Protein AF-A0A3C0VVT6-F1 (afdb_monomer)

Foldseek 3Di:
DVVVLPLDDDQDDPDDPNSVVVVVVVVVVCVVCPPNDDRSDDD

Structure (mmCIF, N/CA/C/O backbone):
data_AF-A0A3C0VVT6-F1
#
_entry.id   AF-A0A3C0VVT6-F1
#
loop_
_atom_site.group_PDB
_atom_site.id
_atom_site.type_symbol
_atom_site.label_atom_id
_atom_site.label_alt_id
_atom_site.label_comp_id
_atom_site.label_asym_id
_atom_site.label_entity_id
_atom_site.label_seq_id
_atom_site.pdbx_PDB_ins_code
_atom_site.Cartn_x
_atom_site.Cartn_y
_atom_site.Cartn_z
_atom_site.occupancy
_atom_site.B_iso_or_equiv
_atom_site.auth_seq_id
_atom_site.auth_comp_id
_atom_site.auth_asym_id
_atom_site.auth_atom_id
_atom_site.pdbx_PDB_model_num
ATOM 1 N N . ALA A 1 1 ? 1.538 9.349 -0.682 1.00 87.94 1 ALA A N 1
ATOM 2 C CA . ALA A 1 1 ? 0.336 8.595 -1.087 1.00 87.94 1 ALA A CA 1
ATOM 3 C C . ALA A 1 1 ? -0.542 8.282 0.117 1.00 87.94 1 ALA A C 1
ATOM 5 O O . ALA A 1 1 ? -1.657 8.774 0.132 1.00 87.94 1 ALA A O 1
ATOM 6 N N . VAL A 1 2 ? -0.044 7.554 1.130 1.00 95.50 2 VAL A N 1
ATOM 7 C CA . VAL A 1 2 ? -0.835 7.215 2.333 1.00 95.50 2 VAL A CA 1
ATOM 8 C C . VAL A 1 2 ? -1.253 8.461 3.123 1.00 95.50 2 VAL A C 1
ATOM 10 O O . VAL A 1 2 ? -2.438 8.705 3.262 1.00 95.50 2 VAL A O 1
ATOM 13 N N . ALA A 1 3 ? -0.306 9.316 3.536 1.00 95.88 3 ALA A N 1
ATOM 14 C CA . ALA A 1 3 ? -0.608 10.511 4.343 1.00 95.88 3 ALA A CA 1
ATOM 15 C C . ALA A 1 3 ? -1.591 11.503 3.686 1.00 95.88 3 ALA A C 1
ATOM 17 O O . ALA A 1 3 ? -2.227 12.293 4.369 1.00 95.88 3 ALA A O 1
ATOM 18 N N . THR A 1 4 ? -1.706 11.471 2.358 1.00 95.75 4 THR A N 1
ATOM 19 C CA . THR A 1 4 ? -2.597 12.341 1.579 1.00 95.75 4 THR A CA 1
ATOM 20 C C . THR A 1 4 ? -3.835 11.607 1.065 1.00 95.75 4 THR A C 1
ATOM 22 O O . THR A 1 4 ? -4.552 12.168 0.246 1.00 95.75 4 THR A O 1
ATOM 25 N N . ASN A 1 5 ? -4.046 10.342 1.454 1.00 93.38 5 ASN A N 1
ATOM 26 C CA . ASN A 1 5 ? -5.118 9.474 0.954 1.00 93.38 5 ASN A CA 1
ATOM 27 C C . ASN A 1 5 ? -5.265 9.500 -0.581 1.00 93.38 5 ASN A C 1
ATOM 29 O O . ASN A 1 5 ? -6.364 9.541 -1.119 1.00 93.38 5 ASN A O 1
ATOM 33 N N . ALA A 1 6 ? -4.139 9.479 -1.305 1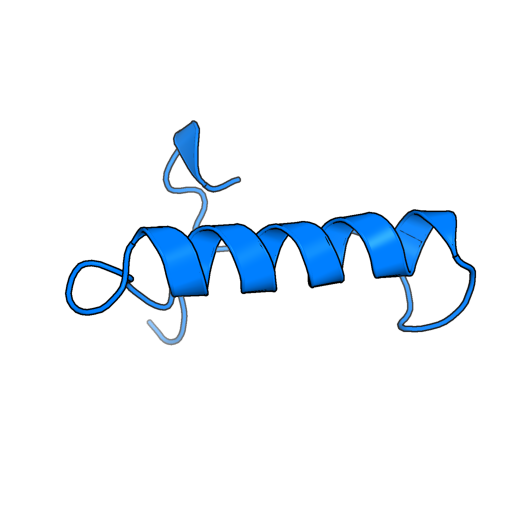.00 93.50 6 ALA A N 1
ATOM 34 C CA . ALA A 1 6 ? -4.123 9.686 -2.759 1.00 93.50 6 ALA A CA 1
ATOM 35 C C . ALA A 1 6 ? -4.765 8.544 -3.574 1.00 93.50 6 ALA A C 1
ATOM 37 O O . ALA A 1 6 ? -4.965 8.697 -4.775 1.00 93.50 6 ALA A O 1
ATOM 38 N N . GLY A 1 7 ? -5.004 7.375 -2.967 1.00 92.94 7 GLY A N 1
ATOM 39 C CA . GLY A 1 7 ? -5.582 6.186 -3.614 1.00 92.94 7 GLY A CA 1
ATOM 40 C C . GLY A 1 7 ? -4.667 5.470 -4.617 1.00 92.94 7 GLY A C 1
ATOM 41 O O . GLY A 1 7 ? -4.767 4.259 -4.784 1.00 92.94 7 GLY A O 1
ATOM 42 N N . GLN A 1 8 ? -3.731 6.180 -5.252 1.00 93.69 8 GLN A N 1
ATOM 43 C CA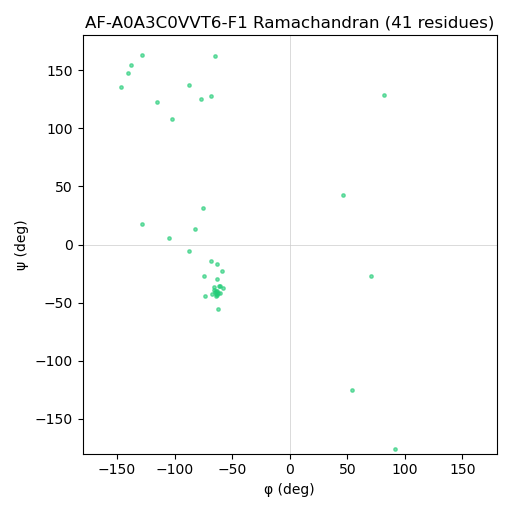 . GLN A 1 8 ? -2.809 5.631 -6.246 1.00 93.69 8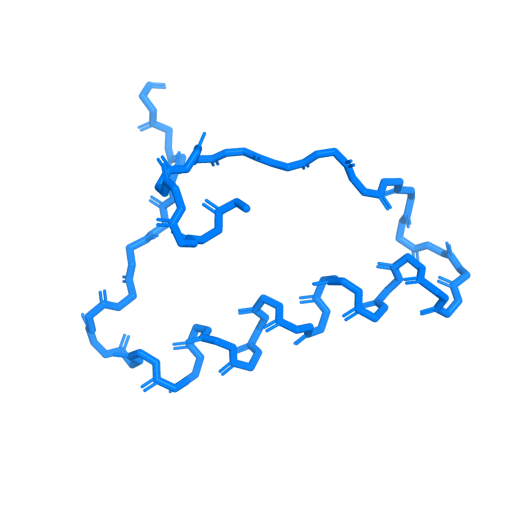 GLN A CA 1
ATOM 44 C C . GLN A 1 8 ? -1.386 6.170 -6.055 1.00 93.69 8 GLN A C 1
ATOM 46 O O . GLN A 1 8 ? -1.157 7.256 -5.517 1.00 93.69 8 GLN A O 1
ATOM 51 N N . ILE A 1 9 ? -0.402 5.397 -6.512 1.00 93.06 9 ILE A N 1
ATOM 52 C CA . ILE A 1 9 ? 1.003 5.801 -6.565 1.00 93.06 9 ILE A CA 1
ATOM 53 C C . ILE A 1 9 ? 1.665 5.165 -7.785 1.00 93.06 9 ILE A C 1
ATOM 55 O O . ILE A 1 9 ? 1.509 3.975 -8.044 1.00 93.06 9 ILE A O 1
ATOM 59 N N . LYS A 1 10 ? 2.451 5.948 -8.526 1.00 93.12 10 LYS A N 1
ATOM 60 C CA . LYS A 1 10 ? 3.315 5.435 -9.592 1.00 93.12 10 LYS A CA 1
ATOM 61 C C . LYS A 1 10 ? 4.750 5.387 -9.082 1.00 93.12 10 LYS A C 1
ATOM 63 O O . LYS A 1 10 ? 5.379 6.427 -8.928 1.00 93.12 10 LYS A O 1
ATOM 68 N N . THR A 1 11 ? 5.268 4.185 -8.828 1.00 92.31 11 THR A N 1
ATOM 69 C CA . THR A 1 11 ? 6.626 3.996 -8.278 1.00 92.31 11 THR A CA 1
ATOM 70 C C . THR A 1 11 ? 7.503 3.015 -9.073 1.00 92.31 11 THR A C 1
ATOM 72 O O . THR A 1 11 ? 8.542 2.563 -8.596 1.00 92.31 11 THR A O 1
ATOM 75 N N . GLY A 1 12 ? 7.129 2.730 -10.325 1.00 92.00 12 GLY A N 1
ATOM 76 C CA . GLY A 1 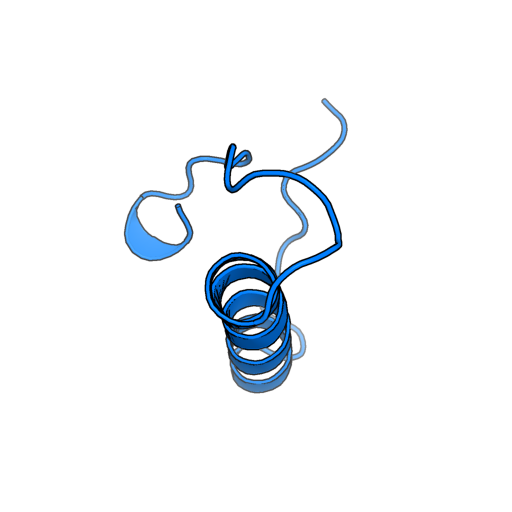12 ? 7.924 1.940 -11.271 1.00 92.00 12 GLY A CA 1
ATOM 77 C C . GLY A 1 12 ? 7.637 0.433 -11.254 1.00 92.00 12 GLY A C 1
ATOM 78 O O . GLY A 1 12 ? 6.723 -0.034 -10.579 1.00 92.00 12 GLY A O 1
ATOM 79 N N . SER A 1 13 ? 8.405 -0.317 -12.054 1.00 90.25 13 SER A N 1
ATOM 80 C CA . SER A 1 13 ? 8.271 -1.774 -12.218 1.00 90.25 13 SER A CA 1
ATOM 81 C C . SER A 1 13 ? 8.583 -2.553 -10.935 1.00 90.25 13 SER A C 1
ATOM 83 O O . SER A 1 13 ? 9.284 -2.058 -10.054 1.00 90.25 13 SER A O 1
ATOM 85 N N . LEU A 1 14 ? 8.146 -3.815 -10.874 1.00 89.56 14 LEU A N 1
ATOM 86 C CA . LEU A 1 14 ? 8.405 -4.764 -9.777 1.00 89.56 14 LEU A CA 1
ATOM 87 C C . LEU A 1 14 ? 9.842 -5.324 -9.782 1.00 89.56 14 LEU A C 1
ATOM 89 O O . LEU A 1 14 ? 10.097 -6.468 -9.424 1.00 89.56 14 LEU A O 1
ATOM 93 N N . SER A 1 15 ? 10.802 -4.529 -10.241 1.00 85.38 15 SER A N 1
ATOM 94 C CA . SER A 1 15 ? 12.204 -4.918 -10.370 1.00 85.38 15 SER A CA 1
ATOM 95 C C . SER A 1 15 ? 13.064 -3.731 -9.965 1.00 85.38 15 SER A C 1
ATOM 97 O O . SER A 1 15 ? 12.692 -2.594 -10.260 1.00 85.38 15 SER A 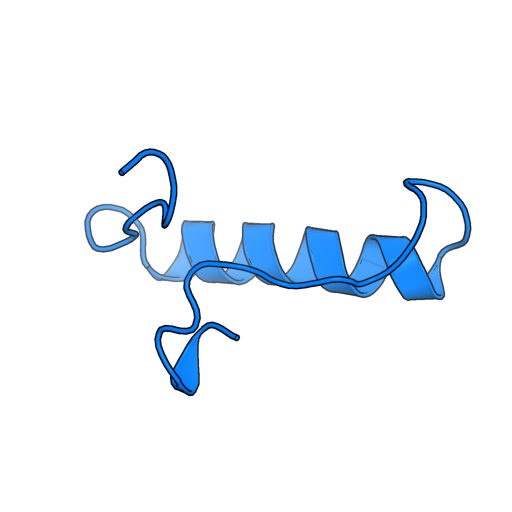O 1
ATOM 99 N N . ARG A 1 16 ? 14.239 -4.007 -9.383 1.00 89.62 16 ARG A N 1
ATOM 100 C CA . ARG A 1 16 ? 15.177 -3.048 -8.757 1.00 89.62 16 ARG A CA 1
ATOM 101 C C . ARG A 1 16 ? 14.781 -2.669 -7.324 1.00 89.62 16 ARG A C 1
ATOM 103 O O . ARG A 1 16 ? 13.668 -2.214 -7.075 1.00 89.62 16 ARG A O 1
ATOM 110 N N . SER A 1 17 ? 15.751 -2.788 -6.417 1.00 89.50 17 SER A N 1
ATOM 111 C CA . SER A 1 17 ? 15.557 -2.694 -4.965 1.00 89.50 17 SER A CA 1
ATOM 112 C C . SER A 1 17 ? 14.940 -1.375 -4.489 1.00 89.50 17 SER A C 1
ATOM 114 O O . SER A 1 17 ? 14.095 -1.384 -3.600 1.00 89.50 17 SER A O 1
ATOM 116 N N . ASP A 1 18 ? 15.311 -0.249 -5.104 1.00 86.50 18 ASP A N 1
ATOM 117 C CA . ASP A 1 18 ? 14.783 1.079 -4.752 1.00 86.50 18 ASP A CA 1
ATOM 118 C C . ASP A 1 18 ? 13.263 1.192 -4.989 1.00 86.50 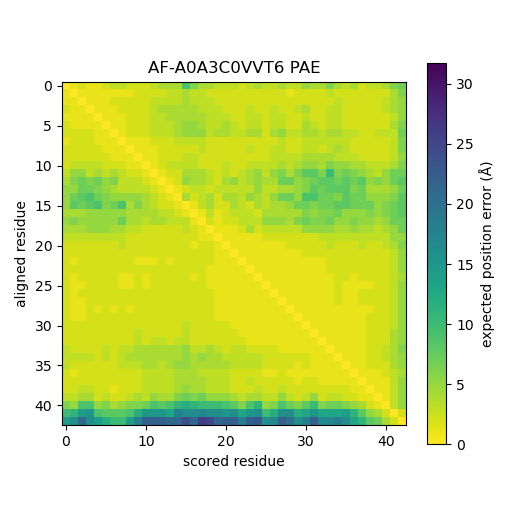18 ASP A C 1
ATOM 120 O O . ASP A 1 18 ? 12.515 1.692 -4.148 1.00 86.50 18 ASP A O 1
ATOM 124 N N . ARG A 1 19 ? 12.773 0.616 -6.094 1.00 90.81 19 ARG A N 1
ATOM 125 C CA . ARG A 1 19 ? 11.343 0.603 -6.436 1.00 90.81 19 ARG A CA 1
ATOM 126 C C . ARG A 1 19 ? 10.575 -0.365 -5.546 1.00 90.81 19 ARG A C 1
ATOM 128 O O . ARG A 1 19 ? 9.526 -0.014 -5.008 1.00 90.81 19 ARG A O 1
ATOM 135 N N . THR A 1 20 ? 11.122 -1.564 -5.335 1.00 93.81 20 THR A N 1
ATOM 136 C CA . THR A 1 20 ? 10.519 -2.562 -4.438 1.00 93.81 20 THR A CA 1
ATOM 137 C C . THR A 1 20 ? 10.470 -2.080 -2.991 1.00 93.81 20 THR A C 1
ATOM 139 O O . THR A 1 20 ? 9.529 -2.417 -2.283 1.00 93.81 20 THR A O 1
ATOM 142 N N . ALA A 1 21 ? 11.409 -1.233 -2.552 1.00 95.25 21 ALA A N 1
ATOM 143 C CA . ALA A 1 21 ? 11.383 -0.656 -1.209 1.00 95.25 21 ALA A CA 1
ATOM 144 C C . ALA A 1 21 ? 10.120 0.185 -0.956 1.00 95.25 21 ALA A C 1
ATOM 146 O O . ALA A 1 21 ? 9.569 0.133 0.142 1.00 95.25 21 ALA A O 1
ATOM 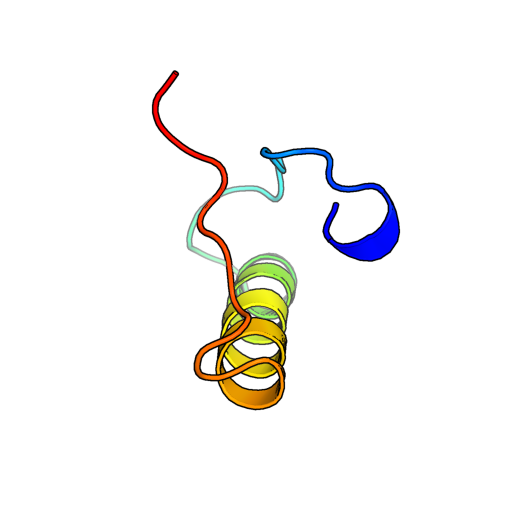147 N N . LYS A 1 22 ? 9.617 0.908 -1.968 1.00 93.06 22 LYS A N 1
ATOM 148 C CA . LYS A 1 22 ? 8.364 1.674 -1.856 1.00 93.06 22 LYS A CA 1
ATOM 149 C C . LYS A 1 22 ? 7.153 0.753 -1.705 1.00 93.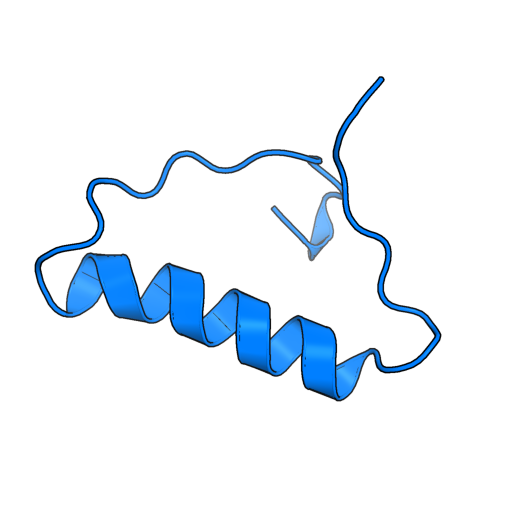06 22 LYS A C 1
ATOM 151 O O . LYS A 1 22 ? 6.327 1.008 -0.836 1.00 93.06 22 LYS A O 1
ATOM 156 N N . TYR A 1 23 ? 7.080 -0.337 -2.471 1.00 95.44 23 TYR A N 1
ATOM 157 C CA . TYR A 1 23 ? 6.027 -1.349 -2.312 1.00 95.44 23 TYR A CA 1
ATOM 158 C C . TYR A 1 23 ? 6.099 -2.050 -0.947 1.00 95.44 23 TYR A C 1
ATOM 160 O O . TYR A 1 23 ? 5.089 -2.152 -0.259 1.00 95.44 23 TYR A O 1
ATOM 168 N N . ASN A 1 24 ? 7.295 -2.439 -0.500 1.00 95.88 24 ASN A N 1
ATOM 169 C CA . ASN A 1 24 ? 7.496 -3.053 0.816 1.00 95.88 24 ASN A CA 1
ATOM 170 C C . ASN A 1 24 ? 7.095 -2.115 1.956 1.00 95.88 24 ASN A C 1
ATOM 172 O O . ASN A 1 24 ? 6.558 -2.563 2.964 1.00 95.88 24 ASN A O 1
ATOM 176 N N . GLN A 1 25 ? 7.329 -0.812 1.803 1.00 96.88 25 GLN A N 1
ATOM 177 C CA . GLN A 1 25 ? 6.884 0.159 2.793 1.00 96.88 25 GLN A CA 1
ATOM 178 C C . GLN A 1 25 ? 5.356 0.239 2.869 1.00 96.88 25 GLN A C 1
ATOM 180 O O . GLN A 1 25 ? 4.827 0.379 3.965 1.00 96.88 25 GLN A O 1
ATOM 185 N N . LEU A 1 26 ? 4.644 0.108 1.746 1.00 96.19 26 LEU A N 1
ATOM 186 C CA . LEU A 1 26 ? 3.180 0.037 1.763 1.00 96.19 26 LEU A CA 1
ATOM 187 C C . LEU A 1 26 ? 2.685 -1.213 2.497 1.00 96.19 26 LEU A C 1
ATOM 189 O O . LEU A 1 26 ? 1.749 -1.096 3.275 1.00 96.19 26 LEU A O 1
ATOM 193 N N . LEU A 1 27 ? 3.344 -2.364 2.316 1.00 97.00 27 LEU A N 1
ATOM 194 C CA . LEU A 1 27 ? 3.018 -3.587 3.063 1.00 97.00 27 LEU A CA 1
ATOM 195 C C . LEU A 1 27 ? 3.228 -3.410 4.573 1.00 97.00 27 LEU A C 1
ATOM 197 O O . LEU A 1 27 ? 2.387 -3.818 5.360 1.00 97.00 27 LEU A O 1
ATOM 201 N N . ARG A 1 28 ? 4.318 -2.757 4.994 1.00 98.25 28 ARG A N 1
ATOM 202 C CA . ARG A 1 28 ? 4.554 -2.472 6.422 1.00 98.25 28 ARG A CA 1
ATOM 203 C C . ARG A 1 28 ? 3.501 -1.534 7.006 1.00 98.25 28 ARG A C 1
ATOM 205 O O . ARG A 1 28 ? 3.042 -1.763 8.114 1.00 98.25 28 ARG A O 1
ATOM 212 N N . ILE A 1 29 ? 3.127 -0.493 6.262 1.00 97.44 29 ILE A N 1
ATOM 213 C CA . ILE A 1 29 ? 2.086 0.452 6.685 1.00 97.44 29 ILE A CA 1
ATOM 214 C C . ILE A 1 29 ? 0.726 -0.250 6.772 1.00 97.44 29 ILE A C 1
ATOM 216 O O . ILE A 1 29 ? -0.027 -0.007 7.706 1.00 97.44 29 ILE A O 1
ATOM 220 N N . GLU A 1 30 ? 0.404 -1.125 5.821 1.00 97.19 30 GLU A N 1
ATOM 221 C CA . GLU A 1 30 ? -0.829 -1.915 5.853 1.00 97.19 30 GLU A CA 1
ATOM 222 C C . GLU A 1 30 ? -0.865 -2.852 7.070 1.00 97.19 30 GLU A C 1
ATOM 224 O O . GLU A 1 30 ? -1.857 -2.861 7.796 1.00 97.19 30 GLU A O 1
ATOM 229 N N . GLN A 1 31 ? 0.250 -3.520 7.379 1.00 97.88 31 GLN A N 1
ATOM 230 C CA . GLN A 1 31 ? 0.398 -4.317 8.600 1.00 97.88 31 GLN A CA 1
ATOM 231 C C . GLN A 1 31 ? 0.250 -3.485 9.884 1.00 97.88 31 GLN A C 1
ATOM 233 O O . GLN A 1 31 ? -0.393 -3.939 10.827 1.00 97.88 31 GLN A O 1
ATOM 238 N N . GLU A 1 32 ? 0.823 -2.278 9.930 1.00 98.06 32 GLU A N 1
ATOM 239 C CA . GLU A 1 32 ? 0.724 -1.361 11.077 1.00 98.06 32 GLU A CA 1
ATOM 240 C C . GLU A 1 32 ? -0.711 -0.857 11.294 1.00 98.06 32 GLU A C 1
ATOM 242 O O . GLU A 1 32 ? -1.175 -0.756 12.429 1.00 98.06 32 GLU A O 1
ATOM 247 N N . LEU A 1 33 ? -1.437 -0.573 10.210 1.00 97.19 33 LEU A N 1
ATOM 248 C CA . LEU A 1 33 ? -2.830 -0.127 10.263 1.00 97.19 33 LEU A CA 1
ATOM 249 C C . LEU A 1 33 ? -3.807 -1.266 10.599 1.00 97.19 33 LEU A C 1
ATOM 251 O O . LEU A 1 33 ? -4.877 -1.007 11.162 1.00 97.19 33 LEU A O 1
ATOM 255 N N . GLY A 1 34 ? -3.462 -2.512 10.264 1.00 97.75 34 GLY A N 1
ATOM 256 C CA . GLY A 1 34 ? -4.270 -3.695 10.546 1.00 97.75 34 GLY A CA 1
ATOM 257 C C . GLY A 1 34 ? -5.696 -3.560 10.006 1.00 97.75 34 GLY A C 1
ATOM 258 O O . GLY A 1 34 ? -5.906 -3.252 8.836 1.00 97.75 34 GLY A O 1
ATOM 259 N N . ALA A 1 35 ? -6.695 -3.738 10.874 1.00 97.38 35 ALA A N 1
ATOM 260 C CA . ALA A 1 35 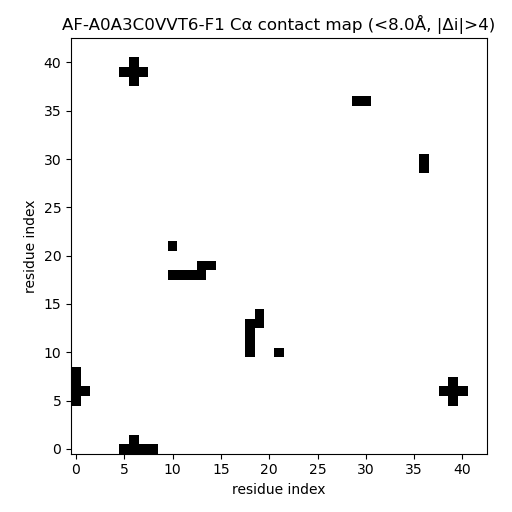? -8.109 -3.641 10.500 1.00 97.38 35 ALA A CA 1
ATOM 261 C C . ALA A 1 35 ? -8.542 -2.244 10.006 1.00 97.38 35 ALA A C 1
ATOM 263 O O . ALA A 1 35 ? -9.593 -2.123 9.381 1.00 97.38 35 ALA A O 1
ATOM 264 N N . ASN A 1 36 ? -7.749 -1.199 10.267 1.00 96.31 36 ASN A N 1
ATOM 265 C CA . ASN A 1 36 ? -8.028 0.160 9.799 1.00 96.31 36 ASN A CA 1
ATOM 266 C C . ASN A 1 36 ? -7.455 0.441 8.399 1.00 96.31 36 ASN A C 1
ATOM 268 O O . ASN A 1 36 ? -7.666 1.529 7.863 1.00 96.31 36 ASN A O 1
ATOM 272 N N . ALA A 1 37 ? -6.697 -0.491 7.811 1.00 96.62 37 ALA A N 1
ATOM 273 C CA . ALA A 1 37 ? -6.149 -0.318 6.473 1.00 96.62 37 ALA A CA 1
ATOM 274 C C . ALA A 1 37 ? -7.273 -0.336 5.423 1.00 96.62 37 ALA A C 1
ATOM 276 O O . ALA A 1 37 ? -8.074 -1.266 5.364 1.00 96.62 37 ALA A O 1
ATOM 277 N N . ILE A 1 38 ? -7.311 0.683 4.559 1.00 95.19 38 ILE A N 1
ATOM 278 C CA . ILE A 1 38 ? -8.281 0.779 3.461 1.00 95.19 38 ILE A CA 1
ATOM 279 C C . ILE A 1 38 ? -7.534 0.707 2.132 1.00 95.19 38 ILE A C 1
ATOM 281 O O . ILE A 1 38 ? -6.658 1.527 1.844 1.00 95.19 38 ILE A O 1
ATOM 285 N N . TYR A 1 39 ? -7.904 -0.265 1.300 1.00 93.38 39 TYR A N 1
ATOM 286 C CA . TYR A 1 39 ? -7.389 -0.370 -0.059 1.00 93.38 39 TYR A CA 1
ATOM 287 C C . TYR A 1 39 ? -8.076 0.650 -0.978 1.00 93.38 39 TYR A C 1
ATOM 289 O O . TYR A 1 39 ? -9.298 0.695 -1.078 1.00 93.38 39 TYR A O 1
ATOM 297 N N . GLY A 1 40 ? -7.280 1.478 -1.659 1.00 88.56 40 GLY A N 1
ATOM 298 C CA . GLY A 1 40 ? -7.757 2.622 -2.448 1.00 88.56 40 GLY A CA 1
ATOM 299 C C . GLY A 1 40 ? -8.269 2.323 -3.866 1.00 88.56 40 GLY A C 1
ATOM 300 O O . GLY A 1 40 ? -8.411 3.262 -4.645 1.00 88.56 40 GLY A O 1
ATOM 301 N N . GLY A 1 41 ? -8.516 1.062 -4.238 1.00 82.06 41 GLY A N 1
ATOM 302 C CA . GLY A 1 41 ? -9.158 0.690 -5.515 1.00 82.06 41 GLY A CA 1
ATOM 303 C C . GLY A 1 41 ? -10.337 -0.263 -5.278 1.00 82.06 41 GLY A C 1
ATOM 304 O O . GLY A 1 41 ? -10.417 -0.858 -4.217 1.00 82.06 41 GLY A O 1
ATOM 305 N N . LYS A 1 42 ? -11.292 -0.518 -6.176 1.00 67.19 42 LYS A N 1
ATOM 306 C CA . LYS A 1 42 ? -11.809 0.243 -7.323 1.00 67.19 42 LYS A CA 1
ATOM 307 C C . LYS A 1 42 ? -12.927 1.189 -6.844 1.00 67.19 42 LYS A C 1
ATOM 309 O O . LYS A 1 42 ? -13.797 0.748 -6.096 1.00 67.19 42 LYS A O 1
ATOM 314 N N . MET A 1 43 ? -12.916 2.427 -7.351 1.00 56.56 43 MET A N 1
ATOM 315 C CA . MET A 1 43 ? -14.137 3.111 -7.808 1.00 56.56 43 MET A CA 1
ATOM 316 C C . MET A 1 43 ? -14.516 2.576 -9.191 1.00 56.56 43 MET A C 1
ATOM 318 O O . MET A 1 43 ? -13.588 2.123 -9.909 1.00 56.56 43 MET A O 1
#

Radius of gyration: 11.08 Å; Cα contacts (8 Å, |Δi|>4): 19; chains: 1; bounding box: 30×17×23 Å

Mean predicted aligned error: 3.28 Å

Sequence (43 aa):
AVATNAGQIKTGSLSRSDRTAKYNQLLRIEQELGANAIYGGKM

pLDDT: mean 92.12, std 7.72, range [56.56, 98.25]

Solvent-accessible surface area (backbone atoms only — not comparable to full-atom values): 2834 Å² total; per-residue (Å²): 84,76,96,70,68,55,58,62,82,91,65,78,61,98,61,60,70,76,34,43,47,56,55,53,48,51,54,52,51,41,61,74,44,46,94,73,51,76,79,59,69,84,131

Secondary structure (DSSP, 8-state):
-TTTT-S------S-SHHHHHHHHHHHHHHHHHGGG-------